Protein AF-A0ABD6WHG5-F1 (afdb_monomer)

Solvent-accessible surface area (backbone atoms only — not comparable to full-atom values): 4387 Å² total; per-residue (Å²): 134,54,73,69,51,52,51,46,67,56,50,22,58,52,34,29,52,51,10,51,48,32,46,76,40,19,63,60,53,41,50,52,52,51,51,51,35,53,75,70,72,46,87,83,52,94,75,75,63,44,44,63,60,41,29,51,53,10,50,49,33,30,53,50,18,52,50,52,49,52,52,48,53,50,50,64,74,68,50,91,127

Radius of gyration: 17.58 Å; Cα contacts (8 Å, |Δi|>4): 65; chains: 1; bounding box: 35×26×52 Å

Sequence (81 aa):
MTEDQIVALVWAPIAIVFGAVFIGRREWISARARDQMRRRGQRVGPRTQSPVVMAAGGALLVVVGVVVILLTLTSVLRGPS

Nearest PDB structures (foldseek):
  6h2f-assembly1_I  TM=6.921E-01  e=9.590E-01  Aeromonas hydrophila subsp. hydrophila AL09-71
  7a0g-assembly1_JJJ  TM=6.705E-01  e=1.369E+00  Serratia marcescens
  6grj-assembly1_B  TM=6.712E-01  e=1.369E+00  Aeromonas hydrophila
  6h2f-assembly1_J  TM=6.710E-01  e=4.482E+00  Aeromonas hydrophila subsp. hydrophila AL09-71

pLDDT: mean 77.24, std 7.82, range [56.03, 88.06]

Secondary structure (DSSP, 8-state):
--HHHHHHHHHHHHHHHHHHHHHHSHHHHHHHHHHHHHHTT----TTSS-HHHHHHHHHHHHHHHHHHHHHHHHHHHH---

Structure (mmCIF, N/CA/C/O backbone):
data_AF-A0ABD6WHG5-F1
#
_entry.id   AF-A0ABD6WHG5-F1
#
loop_
_atom_site.group_PDB
_atom_site.id
_atom_site.type_symbol
_atom_site.label_atom_id
_atom_site.label_alt_id
_atom_site.label_comp_id
_atom_site.label_asym_id
_atom_site.label_entity_id
_atom_site.label_seq_id
_atom_site.pdbx_PDB_ins_code
_atom_site.Cartn_x
_atom_site.Cartn_y
_atom_site.Cartn_z
_atom_site.occupancy
_atom_site.B_iso_or_equiv
_atom_site.auth_seq_id
_atom_site.auth_comp_id
_atom_site.auth_asym_id
_atom_site.auth_atom_id
_atom_site.pdbx_PDB_model_num
ATOM 1 N N . MET A 1 1 ? 18.429 1.539 -19.637 1.00 62.94 1 MET A N 1
ATOM 2 C CA . MET A 1 1 ? 17.381 1.597 -18.601 1.00 62.94 1 MET A CA 1
ATOM 3 C C . MET A 1 1 ? 16.693 2.939 -18.750 1.00 62.94 1 MET A C 1
ATOM 5 O O . MET A 1 1 ? 17.396 3.942 -18.749 1.00 62.94 1 MET A O 1
ATOM 9 N N . THR A 1 2 ? 15.390 2.954 -19.023 1.00 83.25 2 THR A N 1
ATOM 10 C CA . THR A 1 2 ? 14.636 4.202 -19.243 1.00 83.25 2 THR A CA 1
ATOM 11 C C . THR A 1 2 ? 14.320 4.885 -17.911 1.00 83.25 2 THR A C 1
ATOM 13 O O . THR A 1 2 ? 14.378 4.250 -16.856 1.00 83.25 2 THR A O 1
ATOM 16 N N . GLU A 1 3 ? 13.994 6.177 -17.946 1.00 82.69 3 GLU A N 1
ATOM 17 C CA . GLU A 1 3 ? 13.636 6.960 -16.753 1.00 82.69 3 GLU A CA 1
ATOM 18 C C . GLU A 1 3 ? 12.468 6.314 -15.985 1.00 82.69 3 GLU A C 1
ATOM 20 O O . GLU A 1 3 ? 12.555 6.111 -14.774 1.00 82.69 3 GLU A O 1
ATOM 25 N N . ASP A 1 4 ? 11.456 5.826 -16.707 1.00 78.62 4 ASP A N 1
ATOM 26 C CA . ASP A 1 4 ? 10.312 5.101 -16.140 1.00 78.62 4 ASP A CA 1
ATOM 27 C C . ASP A 1 4 ? 10.714 3.819 -15.398 1.00 78.62 4 ASP A C 1
ATOM 29 O O . ASP A 1 4 ? 10.151 3.495 -14.352 1.00 78.62 4 ASP A O 1
ATOM 33 N N . GLN A 1 5 ? 11.717 3.088 -15.899 1.00 76.75 5 GLN A N 1
ATOM 34 C CA . GLN A 1 5 ? 12.217 1.876 -15.243 1.00 76.75 5 GLN A CA 1
ATOM 35 C C . GLN A 1 5 ? 12.945 2.209 -13.935 1.00 76.75 5 GLN A C 1
ATOM 37 O O . GLN A 1 5 ? 12.841 1.451 -12.973 1.00 76.75 5 GLN A O 1
ATOM 42 N N . ILE A 1 6 ? 13.666 3.335 -13.876 1.00 82.44 6 ILE A N 1
ATOM 43 C CA . ILE A 1 6 ? 14.329 3.809 -12.649 1.00 82.44 6 ILE A CA 1
ATOM 44 C C . ILE A 1 6 ? 13.275 4.206 -11.613 1.00 82.44 6 ILE A C 1
ATOM 46 O O . ILE A 1 6 ? 13.352 3.783 -10.458 1.00 82.44 6 ILE A O 1
ATOM 50 N N . VAL A 1 7 ? 12.257 4.959 -12.036 1.00 82.12 7 VAL A N 1
ATOM 51 C CA . VAL A 1 7 ? 11.118 5.343 -11.193 1.00 82.12 7 VAL A CA 1
ATOM 52 C C . VAL A 1 7 ? 10.419 4.093 -10.651 1.00 82.12 7 VAL A C 1
ATOM 54 O O . VAL A 1 7 ? 10.230 3.974 -9.441 1.00 82.12 7 VAL A O 1
ATOM 57 N N . ALA A 1 8 ? 10.109 3.118 -11.507 1.00 80.81 8 ALA A N 1
ATOM 58 C CA . ALA A 1 8 ? 9.500 1.853 -11.104 1.00 80.81 8 ALA A CA 1
ATOM 59 C C . ALA A 1 8 ? 10.355 1.085 -10.081 1.00 80.81 8 ALA A C 1
ATOM 61 O O . ALA A 1 8 ? 9.825 0.595 -9.082 1.00 80.81 8 ALA A O 1
ATOM 62 N N . LEU A 1 9 ? 11.675 1.021 -10.290 1.00 82.56 9 LEU A N 1
ATOM 63 C CA . LEU A 1 9 ? 12.598 0.302 -9.409 1.00 82.56 9 LEU A CA 1
ATOM 64 C C . LEU A 1 9 ? 12.691 0.926 -8.009 1.00 82.56 9 LEU A C 1
ATOM 66 O O . LEU A 1 9 ? 12.915 0.207 -7.040 1.00 82.56 9 LEU A O 1
ATOM 70 N N . VAL A 1 10 ? 12.512 2.243 -7.889 1.00 85.88 10 VAL A N 1
ATOM 71 C CA . VAL A 1 10 ? 12.547 2.949 -6.599 1.00 85.88 10 VAL A CA 1
ATOM 72 C C . VAL A 1 10 ? 11.180 2.930 -5.915 1.00 85.88 10 VAL A C 1
ATOM 74 O O . VAL A 1 10 ? 11.082 2.636 -4.723 1.00 85.88 10 VAL A O 1
ATOM 77 N N . TRP A 1 11 ? 10.105 3.213 -6.652 1.00 83.44 11 TRP A N 1
ATOM 78 C CA . TRP A 1 11 ? 8.774 3.376 -6.067 1.00 83.44 11 TRP A CA 1
ATOM 79 C C . TRP A 1 11 ? 8.072 2.056 -5.756 1.00 83.44 11 TRP A C 1
ATOM 81 O O . TRP A 1 11 ? 7.319 1.990 -4.782 1.00 83.44 11 TRP A O 1
ATOM 91 N N . ALA A 1 12 ? 8.325 0.991 -6.520 1.00 80.12 12 ALA A N 1
ATOM 92 C CA . ALA A 1 12 ?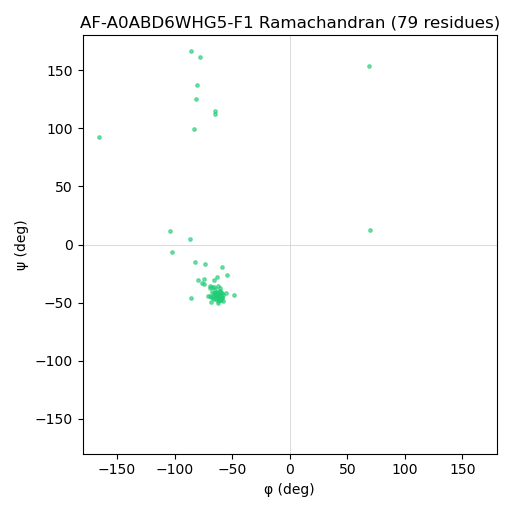 7.673 -0.291 -6.276 1.00 80.12 12 ALA A CA 1
ATOM 93 C C . ALA A 1 12 ? 8.091 -0.948 -4.941 1.00 80.12 12 ALA A C 1
ATOM 95 O O . ALA A 1 12 ? 7.199 -1.358 -4.195 1.00 80.12 12 ALA A O 1
ATOM 96 N N . PRO A 1 13 ? 9.382 -0.993 -4.549 1.00 82.06 13 PRO A N 1
ATOM 97 C CA . PRO A 1 13 ? 9.778 -1.467 -3.222 1.00 82.06 13 PRO A CA 1
ATOM 98 C C . PRO A 1 13 ? 9.182 -0.624 -2.092 1.00 82.06 13 PRO A C 1
ATOM 100 O O . PRO A 1 13 ? 8.718 -1.178 -1.097 1.00 82.06 13 PRO A O 1
ATOM 103 N N . ILE A 1 14 ? 9.134 0.704 -2.256 1.00 86.06 14 ILE A N 1
ATOM 104 C CA . ILE A 1 14 ? 8.515 1.608 -1.276 1.00 86.06 14 ILE A CA 1
ATOM 105 C C . ILE A 1 14 ? 7.032 1.257 -1.108 1.00 86.06 14 ILE A C 1
ATOM 107 O O . ILE A 1 14 ? 6.573 1.076 0.020 1.00 86.06 14 ILE A O 1
ATOM 111 N N . ALA A 1 15 ? 6.295 1.090 -2.209 1.00 80.12 15 ALA A N 1
ATOM 112 C CA . ALA A 1 15 ? 4.887 0.700 -2.178 1.00 80.12 15 ALA A CA 1
ATOM 113 C C . ALA A 1 15 ? 4.671 -0.654 -1.478 1.00 80.12 15 ALA A C 1
ATOM 115 O O . ALA A 1 15 ? 3.766 -0.776 -0.650 1.00 80.12 15 ALA A O 1
ATOM 116 N N . ILE A 1 16 ? 5.531 -1.645 -1.740 1.00 81.31 16 ILE A N 1
ATOM 117 C CA . ILE A 1 16 ? 5.470 -2.966 -1.095 1.00 81.31 16 ILE A CA 1
ATOM 118 C C . ILE A 1 16 ? 5.717 -2.853 0.412 1.00 81.31 16 ILE A C 1
ATOM 120 O O . ILE A 1 16 ? 4.950 -3.409 1.199 1.00 81.31 16 ILE A O 1
ATOM 124 N N . VAL A 1 17 ? 6.749 -2.115 0.831 1.00 87.25 17 VAL A N 1
ATOM 125 C CA . VAL A 1 17 ? 7.070 -1.919 2.254 1.00 87.25 17 VAL A CA 1
ATOM 126 C C . VAL A 1 17 ? 5.921 -1.215 2.968 1.00 87.25 17 VAL A C 1
ATOM 128 O O . VAL A 1 17 ? 5.471 -1.684 4.015 1.00 87.25 17 VAL A O 1
ATOM 131 N N . PHE A 1 18 ? 5.392 -0.133 2.392 1.00 78.62 18 PHE A N 1
ATOM 132 C CA . PHE A 1 18 ? 4.232 0.557 2.951 1.00 78.62 18 PHE A CA 1
ATOM 133 C C . PHE A 1 18 ? 3.016 -0.364 3.035 1.00 78.62 18 PHE A C 1
ATOM 135 O O . PHE A 1 18 ? 2.375 -0.425 4.082 1.00 78.62 18 PHE A O 1
ATOM 142 N N . GLY A 1 19 ? 2.726 -1.128 1.983 1.00 78.12 19 GLY A N 1
ATOM 143 C CA . GL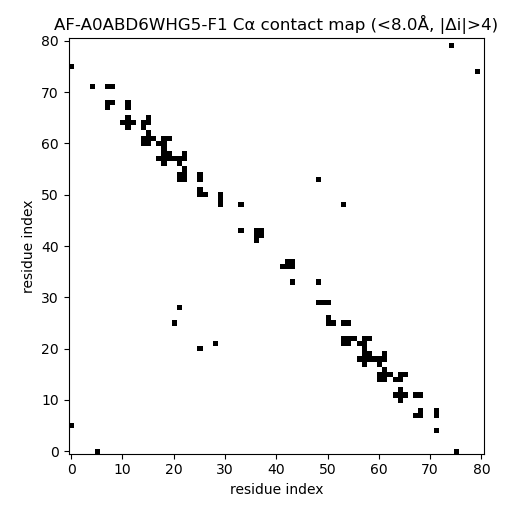Y A 1 19 ? 1.620 -2.076 1.976 1.00 78.12 19 GLY A CA 1
ATOM 144 C C . GLY A 1 19 ? 1.752 -3.157 3.054 1.00 78.12 19 GLY A C 1
ATOM 145 O O . GLY A 1 19 ? 0.810 -3.390 3.814 1.00 78.12 19 GLY A O 1
ATOM 146 N N . ALA A 1 20 ? 2.940 -3.747 3.208 1.00 82.62 20 ALA A N 1
ATOM 147 C CA . ALA A 1 20 ? 3.230 -4.739 4.243 1.00 82.62 20 ALA A CA 1
ATOM 148 C C . ALA A 1 20 ? 3.091 -4.160 5.662 1.00 82.62 20 ALA A C 1
ATOM 150 O O . ALA A 1 20 ? 2.483 -4.786 6.536 1.00 82.62 20 ALA A O 1
ATOM 151 N N . VAL A 1 21 ? 3.589 -2.939 5.888 1.00 83.88 21 VAL A N 1
ATOM 152 C CA . VAL A 1 21 ? 3.432 -2.229 7.166 1.00 83.88 21 VAL A CA 1
ATOM 153 C C . VAL A 1 21 ? 1.959 -1.953 7.454 1.00 83.88 21 VAL A C 1
ATOM 155 O O . VAL A 1 21 ? 1.502 -2.210 8.568 1.00 83.88 21 VAL A O 1
ATOM 158 N N . PHE A 1 22 ? 1.197 -1.487 6.462 1.00 76.88 22 PHE A N 1
ATOM 159 C CA . PHE A 1 22 ? -0.239 -1.254 6.602 1.00 76.88 22 PHE A CA 1
ATOM 160 C C . PHE A 1 22 ? -0.986 -2.536 6.972 1.00 76.88 22 PHE A C 1
ATOM 162 O O . PHE A 1 22 ? -1.830 -2.486 7.859 1.00 76.88 22 PHE A O 1
ATOM 169 N N . ILE A 1 23 ? -0.651 -3.683 6.372 1.00 77.69 23 ILE A N 1
ATOM 170 C CA . ILE A 1 23 ? -1.280 -4.975 6.686 1.00 77.69 23 ILE A CA 1
ATOM 171 C C . ILE A 1 23 ? -0.912 -5.453 8.095 1.00 77.69 23 ILE A C 1
ATOM 173 O O . ILE A 1 23 ? -1.804 -5.834 8.858 1.00 77.69 23 ILE A O 1
ATOM 177 N N . GLY A 1 24 ? 0.380 -5.446 8.439 1.00 79.81 24 GLY A N 1
ATOM 178 C CA . GLY A 1 24 ? 0.890 -6.018 9.689 1.00 79.81 24 GLY A CA 1
ATOM 179 C C . GLY A 1 24 ? 0.624 -5.150 10.917 1.00 79.81 24 GLY A C 1
ATOM 180 O O . GLY A 1 24 ? 0.373 -5.661 12.005 1.00 79.81 24 GLY A O 1
ATOM 181 N N . ARG A 1 25 ? 0.630 -3.822 10.757 1.00 83.25 25 ARG A N 1
ATOM 182 C CA . ARG A 1 25 ? 0.390 -2.857 11.843 1.00 83.25 25 ARG A CA 1
ATOM 183 C C . ARG A 1 25 ? -1.013 -2.243 11.792 1.00 83.25 25 ARG A C 1
ATOM 185 O O . ARG A 1 25 ? -1.264 -1.291 12.530 1.00 83.25 25 ARG A O 1
ATOM 192 N N . ARG A 1 26 ? -1.940 -2.779 10.980 1.00 76.94 26 ARG A N 1
ATOM 193 C CA . ARG A 1 26 ? -3.300 -2.228 10.772 1.00 76.94 26 ARG A CA 1
ATOM 194 C C . ARG A 1 26 ? -4.033 -1.890 12.067 1.00 76.94 26 ARG A C 1
ATOM 196 O O . ARG A 1 26 ? -4.638 -0.825 12.167 1.00 76.94 26 ARG A O 1
ATOM 203 N N . GLU A 1 27 ? -3.965 -2.768 13.065 1.00 75.25 27 GLU A N 1
ATOM 204 C CA . GLU A 1 27 ? -4.655 -2.590 14.346 1.00 75.25 27 GLU A CA 1
ATOM 205 C C . GLU A 1 27 ? -4.011 -1.486 15.176 1.00 75.25 27 GLU A C 1
ATOM 207 O O . GLU A 1 27 ? -4.711 -0.611 15.679 1.00 75.25 27 GLU A O 1
ATOM 212 N N . TRP A 1 28 ? -2.678 -1.470 15.243 1.00 79.94 28 TRP A N 1
ATOM 213 C CA . TRP A 1 28 ? -1.923 -0.446 15.958 1.00 79.94 28 TRP A CA 1
ATOM 214 C C . TRP A 1 28 ? -2.124 0.941 15.340 1.00 79.94 28 TRP A C 1
ATOM 216 O O . TRP A 1 28 ? -2.387 1.897 16.066 1.00 79.94 28 TRP A O 1
ATOM 226 N N . ILE A 1 29 ? -2.073 1.056 14.008 1.00 78.56 29 ILE A N 1
ATOM 227 C CA . ILE A 1 29 ? -2.287 2.334 13.315 1.00 78.56 29 ILE A CA 1
ATOM 228 C C . ILE A 1 29 ? -3.731 2.804 13.509 1.00 78.56 29 ILE A C 1
ATOM 230 O O . ILE A 1 29 ? -3.953 3.949 13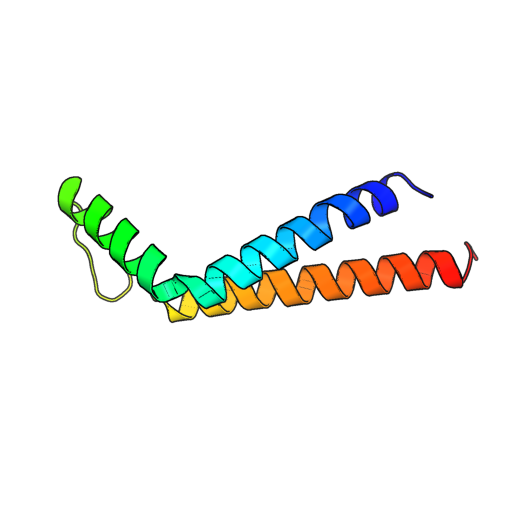.901 1.00 78.56 29 ILE A O 1
ATOM 234 N N . SER A 1 30 ? -4.706 1.909 13.321 1.00 75.50 30 SER A N 1
ATOM 235 C CA . SER A 1 30 ? -6.124 2.229 13.529 1.00 75.50 30 SER A CA 1
ATOM 236 C C . SER A 1 30 ? -6.424 2.618 14.979 1.00 75.50 30 SER A C 1
ATOM 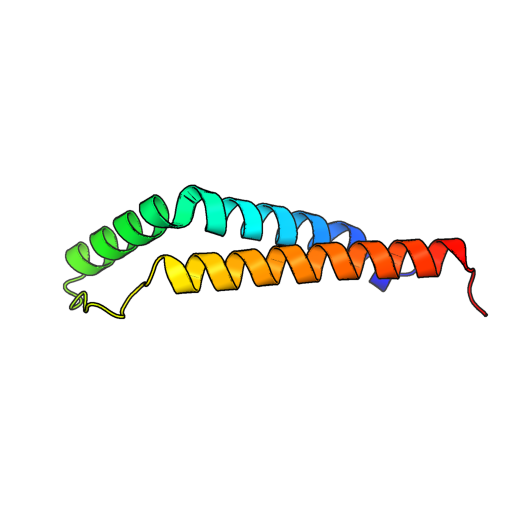238 O O . SER A 1 30 ? -7.276 3.467 15.224 1.00 75.50 30 SER A O 1
ATOM 240 N N . ALA A 1 31 ? -5.756 2.008 15.961 1.00 78.81 31 ALA A N 1
ATOM 241 C CA . ALA A 1 31 ? -5.908 2.362 17.370 1.00 78.81 31 ALA A CA 1
ATOM 242 C C . ALA A 1 31 ? -5.306 3.741 17.668 1.00 78.81 31 ALA A C 1
ATOM 244 O O . ALA A 1 31 ? -5.941 4.570 18.318 1.00 78.81 31 ALA A O 1
ATOM 245 N N . ARG A 1 32 ? -4.107 4.017 17.147 1.00 81.50 32 ARG A N 1
ATOM 246 C CA . ARG A 1 32 ? -3.375 5.266 17.395 1.00 81.50 32 ARG A CA 1
ATOM 247 C C . ARG A 1 32 ? -4.038 6.470 16.729 1.00 81.50 32 ARG A C 1
ATOM 249 O O . ARG A 1 32 ? -4.108 7.540 17.327 1.00 81.50 32 ARG A O 1
ATOM 256 N N . ALA A 1 33 ? -4.581 6.291 15.530 1.00 78.06 33 ALA A N 1
ATOM 257 C CA . ALA A 1 33 ? -5.313 7.345 14.842 1.00 78.06 33 ALA A CA 1
ATOM 258 C C . ALA A 1 33 ? -6.709 7.584 15.450 1.00 78.06 33 ALA A C 1
ATOM 260 O O . ALA A 1 33 ? -7.110 8.740 15.588 1.00 78.06 33 ALA A O 1
ATOM 261 N N . ARG A 1 34 ? -7.393 6.545 15.960 1.00 76.94 34 ARG A N 1
ATOM 262 C CA . ARG A 1 34 ? -8.578 6.735 16.819 1.00 76.94 34 ARG A CA 1
ATOM 263 C C . ARG A 1 34 ? -8.249 7.511 18.096 1.00 76.94 34 ARG A C 1
ATOM 265 O O . ARG A 1 34 ? -9.030 8.378 18.485 1.00 76.94 34 ARG A O 1
ATOM 272 N N . ASP A 1 35 ? -7.105 7.243 18.725 1.00 80.88 35 ASP A N 1
ATOM 273 C CA . ASP A 1 35 ? -6.666 7.979 19.918 1.00 80.88 35 ASP A CA 1
ATOM 274 C C . ASP A 1 35 ? -6.369 9.455 19.601 1.00 80.88 35 ASP A C 1
ATOM 276 O O . ASP A 1 35 ? -6.809 10.353 20.317 1.00 80.88 35 ASP A O 1
ATOM 280 N N . GLN A 1 36 ? -5.720 9.740 18.468 1.00 81.56 36 GLN A N 1
ATOM 281 C CA . GLN A 1 36 ? -5.521 11.116 18.001 1.00 81.56 36 GLN A CA 1
ATOM 282 C C . GLN A 1 36 ? -6.835 11.841 17.685 1.00 81.56 36 GLN A C 1
ATOM 284 O O . GLN A 1 36 ? -6.979 13.010 18.041 1.00 81.56 36 GLN A O 1
ATOM 289 N N . MET A 1 37 ? -7.803 11.171 17.053 1.00 74.44 37 MET A N 1
ATOM 290 C CA . MET A 1 37 ? -9.122 11.756 16.778 1.00 74.44 37 MET A CA 1
ATOM 291 C C . MET A 1 37 ? -9.877 12.086 18.069 1.00 74.44 37 MET A C 1
ATOM 293 O O . MET A 1 37 ? -10.433 13.179 18.178 1.00 74.44 37 MET A O 1
ATOM 297 N N . ARG A 1 38 ? -9.823 11.200 19.076 1.00 78.88 38 ARG A N 1
ATOM 298 C CA . ARG A 1 38 ? -10.382 11.466 20.413 1.00 78.88 38 ARG A CA 1
ATOM 299 C C . ARG A 1 38 ? -9.747 12.695 21.056 1.00 78.88 38 ARG A C 1
ATOM 301 O O . ARG A 1 38 ? -10.468 13.560 21.540 1.00 78.88 38 ARG A O 1
ATOM 308 N N . ARG A 1 39 ? -8.415 12.816 21.003 1.00 82.44 39 ARG A N 1
ATOM 309 C CA . ARG A 1 39 ? -7.684 13.984 21.536 1.00 82.44 39 ARG A CA 1
ATOM 310 C C . ARG A 1 39 ? -8.033 15.291 20.819 1.00 82.44 39 ARG A C 1
ATOM 312 O O . ARG A 1 39 ? -7.961 16.347 21.431 1.00 82.44 39 ARG A O 1
ATOM 319 N N . ARG A 1 40 ? -8.423 15.228 19.543 1.00 82.00 40 ARG A N 1
ATOM 320 C CA . ARG A 1 40 ? -8.884 16.383 18.750 1.00 82.00 40 ARG A CA 1
ATOM 321 C C . ARG A 1 40 ? -10.386 16.671 18.896 1.00 82.00 40 ARG A C 1
ATOM 323 O O . ARG A 1 40 ? -10.897 17.529 18.186 1.00 82.00 40 ARG A O 1
ATOM 330 N N . GLY A 1 41 ? -11.102 15.951 19.766 1.00 77.62 41 GLY A N 1
ATOM 331 C CA . GLY A 1 41 ? -12.545 16.122 19.968 1.00 77.62 41 GLY A CA 1
ATOM 332 C C . GLY A 1 41 ? -13.411 15.647 18.794 1.00 77.62 41 GLY A C 1
ATOM 333 O O . GLY A 1 41 ? -14.603 15.942 18.752 1.00 77.62 41 GLY A O 1
ATOM 334 N N . GLN A 1 42 ? -12.846 14.909 17.831 1.00 75.50 4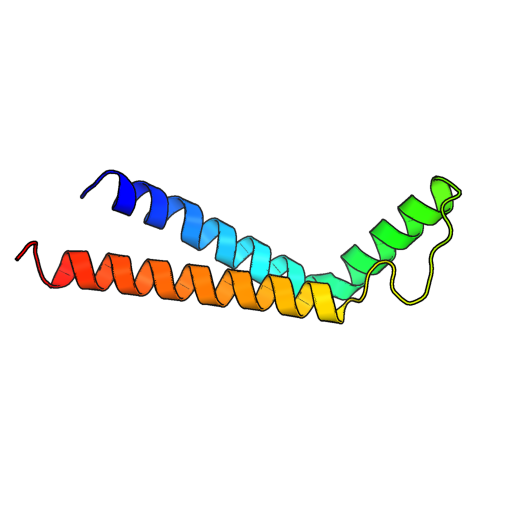2 GLN A N 1
ATOM 335 C CA . GLN A 1 42 ? -13.600 14.377 16.697 1.00 75.50 42 GLN A CA 1
ATOM 336 C C . GLN A 1 42 ? -14.364 13.108 17.095 1.00 75.50 42 GLN A C 1
ATOM 338 O O . GLN A 1 42 ? -13.835 12.218 17.766 1.00 75.50 42 GLN A O 1
ATOM 343 N N . ARG A 1 43 ? -15.621 12.995 16.643 1.00 67.56 43 ARG A N 1
ATOM 344 C CA . ARG A 1 43 ? -16.436 11.785 16.831 1.00 67.56 43 ARG A CA 1
ATOM 345 C C . ARG A 1 43 ? -15.811 10.610 16.075 1.00 67.56 43 ARG A C 1
ATOM 347 O O . ARG A 1 43 ? -15.816 10.570 14.847 1.00 67.56 43 ARG A O 1
ATOM 354 N N . VAL A 1 44 ? -15.322 9.627 16.826 1.00 64.56 44 VAL A N 1
ATOM 355 C CA . VAL A 1 44 ? -14.845 8.349 16.289 1.00 64.56 44 VAL A CA 1
ATOM 356 C C . VAL A 1 44 ? -16.047 7.426 16.097 1.00 64.56 44 VAL A C 1
ATOM 358 O O . VAL A 1 44 ? -16.546 6.835 17.051 1.00 64.56 44 VAL A O 1
ATOM 361 N N . GLY A 1 45 ? -16.537 7.335 14.864 1.00 64.94 45 GLY A N 1
ATOM 362 C CA . GLY A 1 45 ? -17.599 6.414 14.477 1.00 64.94 45 GLY A CA 1
ATOM 363 C C . GLY A 1 45 ? -1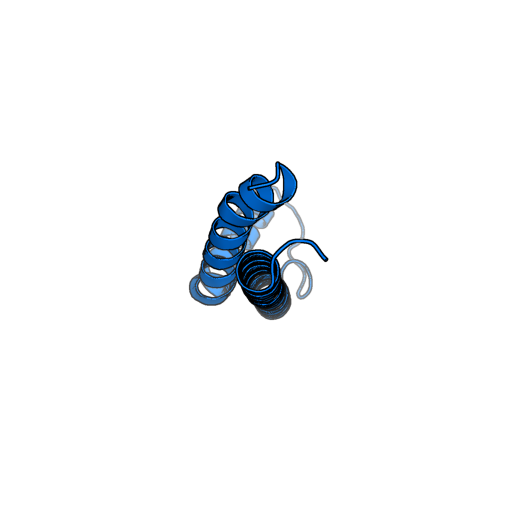7.066 5.018 14.112 1.00 64.94 45 GLY A C 1
ATOM 364 O O . GLY A 1 45 ? -15.873 4.850 13.849 1.00 64.94 45 GLY A O 1
ATOM 365 N N . PRO A 1 46 ? -17.946 4.005 14.005 1.00 59.31 46 PRO A N 1
ATOM 366 C CA . PRO A 1 46 ? -17.567 2.634 13.632 1.00 59.31 46 PRO A CA 1
ATOM 367 C C . PRO A 1 46 ? -16.887 2.521 12.256 1.00 59.31 46 PRO A C 1
ATOM 369 O O . PRO A 1 46 ? -16.219 1.532 11.969 1.00 59.31 46 PRO A O 1
ATOM 372 N N . ARG A 1 47 ? -17.061 3.533 11.394 1.00 60.47 47 ARG A N 1
ATOM 373 C CA . ARG A 1 47 ? -16.543 3.582 10.018 1.00 60.47 47 ARG A CA 1
ATOM 374 C C . ARG A 1 47 ? -15.293 4.449 9.839 1.00 60.47 47 ARG A C 1
ATOM 376 O O . ARG A 1 47 ? -14.732 4.453 8.751 1.00 60.47 47 ARG A O 1
ATOM 383 N N . THR A 1 48 ? -14.844 5.178 10.862 1.00 60.09 48 THR A N 1
ATOM 384 C CA . THR A 1 48 ? -13.857 6.263 10.681 1.00 60.09 48 THR A CA 1
ATOM 385 C C . THR A 1 48 ? -12.433 5.762 10.400 1.00 60.09 48 THR A C 1
ATOM 387 O O . THR A 1 48 ? -11.624 6.513 9.876 1.00 60.09 48 THR A O 1
ATOM 390 N N . GLN A 1 49 ? -12.131 4.490 10.682 1.00 61.25 49 GLN A N 1
ATOM 391 C CA . GLN A 1 49 ? -10.906 3.802 10.254 1.00 61.25 49 GLN A CA 1
ATOM 392 C C . GLN A 1 49 ? -11.091 2.298 10.463 1.00 61.25 49 GLN A C 1
ATOM 394 O O . GLN A 1 49 ? -10.888 1.783 11.567 1.00 61.25 49 GLN A O 1
ATOM 399 N N . SER A 1 50 ? -11.549 1.587 9.428 1.00 65.38 50 SER A N 1
ATOM 400 C CA . SER A 1 50 ? -11.675 0.135 9.527 1.00 65.38 50 SER A CA 1
ATOM 401 C C . SER A 1 50 ? -10.302 -0.507 9.263 1.00 65.38 50 SER A C 1
ATOM 403 O O . SER A 1 50 ? -9.693 -0.257 8.216 1.00 65.38 50 SER A O 1
ATOM 405 N N . PRO A 1 51 ? -9.793 -1.351 10.180 1.00 67.00 51 PRO A N 1
ATOM 406 C CA . PRO A 1 51 ? -8.555 -2.103 9.962 1.00 67.00 51 PRO A CA 1
ATOM 407 C C . PRO A 1 51 ? -8.591 -2.930 8.669 1.00 67.00 51 PRO A C 1
ATOM 409 O O . PRO A 1 51 ? -7.555 -3.183 8.062 1.00 67.00 51 PRO A O 1
ATOM 412 N N . VAL A 1 52 ? -9.796 -3.312 8.234 1.00 70.56 52 VAL A N 1
ATOM 413 C CA . VAL A 1 52 ? -10.059 -4.048 6.994 1.00 70.56 52 VAL A CA 1
ATOM 414 C C . VAL A 1 52 ? -9.775 -3.194 5.758 1.00 70.56 52 VAL A C 1
ATOM 416 O O . VAL A 1 52 ? -9.099 -3.666 4.853 1.00 70.56 52 VAL A O 1
ATOM 419 N N . VAL A 1 53 ? -10.213 -1.931 5.721 1.00 73.06 53 VAL A N 1
ATOM 420 C CA . VAL A 1 53 ? -9.919 -1.028 4.592 1.00 73.06 53 VAL A CA 1
ATOM 421 C C . VAL A 1 53 ? -8.426 -0.698 4.531 1.00 73.06 53 VAL A C 1
ATOM 423 O O . VAL A 1 53 ? -7.864 -0.662 3.441 1.00 73.06 53 VAL A O 1
ATOM 426 N N . MET A 1 54 ? -7.750 -0.546 5.678 1.00 72.94 54 MET A N 1
ATOM 427 C CA . MET A 1 54 ? -6.285 -0.409 5.696 1.00 72.94 54 MET A CA 1
ATOM 428 C C . MET A 1 54 ? -5.578 -1.665 5.177 1.00 72.94 54 MET A C 1
ATOM 430 O O . MET A 1 54 ? -4.617 -1.546 4.422 1.00 72.94 54 MET A O 1
ATOM 434 N N . ALA A 1 55 ? -6.052 -2.857 5.550 1.00 72.69 55 ALA A N 1
ATOM 435 C CA . ALA A 1 55 ? -5.504 -4.110 5.040 1.00 72.69 55 ALA A CA 1
ATOM 436 C C . ALA A 1 55 ? -5.731 -4.256 3.528 1.00 72.69 55 ALA A C 1
ATOM 438 O O . ALA A 1 55 ? -4.806 -4.633 2.818 1.00 72.69 55 ALA A O 1
ATOM 439 N N . ALA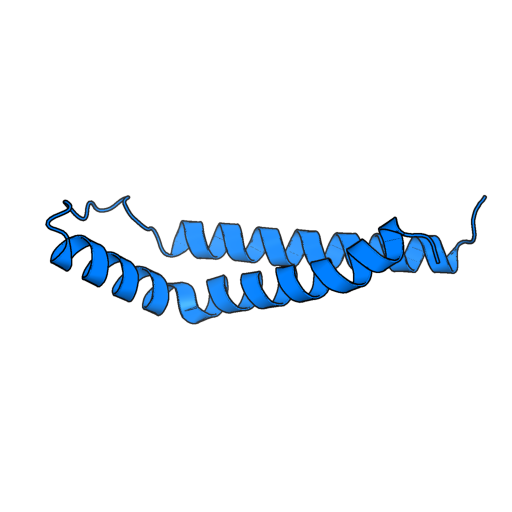 A 1 56 ? -6.920 -3.906 3.030 1.00 77.88 56 ALA A N 1
ATOM 440 C CA . ALA A 1 56 ? -7.239 -3.936 1.605 1.00 77.88 56 ALA A CA 1
ATOM 441 C C . ALA A 1 56 ? -6.388 -2.937 0.804 1.00 77.88 56 ALA A C 1
ATOM 443 O O . ALA A 1 56 ? -5.829 -3.300 -0.228 1.00 77.88 56 ALA A O 1
ATOM 444 N N . GLY A 1 57 ? -6.222 -1.707 1.304 1.00 80.62 57 GLY A N 1
ATOM 445 C CA . GLY A 1 57 ? -5.351 -0.706 0.682 1.00 80.62 57 GLY A CA 1
ATOM 446 C C . GLY A 1 57 ? -3.876 -1.114 0.699 1.00 80.62 57 GLY A C 1
ATOM 447 O O . GLY A 1 57 ? -3.186 -0.981 -0.308 1.00 80.62 57 GLY A O 1
ATOM 448 N N . GLY A 1 58 ? -3.403 -1.679 1.814 1.00 77.75 58 GLY A N 1
ATOM 449 C CA . GLY A 1 58 ? -2.048 -2.218 1.910 1.00 77.75 58 GLY A CA 1
ATOM 450 C C . GLY A 1 58 ? -1.817 -3.395 0.959 1.00 77.75 58 GLY A C 1
ATOM 451 O O . GLY A 1 58 ? -0.799 -3.436 0.276 1.00 77.75 58 GLY A O 1
ATOM 452 N N . ALA A 1 59 ? -2.781 -4.312 0.849 1.00 80.38 59 ALA A N 1
ATOM 453 C CA . ALA A 1 59 ? -2.719 -5.435 -0.086 1.00 80.38 59 ALA A CA 1
ATOM 454 C C . ALA A 1 59 ? -2.694 -4.961 -1.541 1.00 80.38 59 ALA A C 1
ATOM 456 O O . ALA A 1 59 ? -1.884 -5.450 -2.325 1.00 80.38 59 ALA A O 1
ATOM 457 N N . LEU A 1 60 ? -3.515 -3.965 -1.886 1.00 86.69 60 LEU A N 1
ATOM 458 C CA . LEU A 1 60 ? -3.510 -3.359 -3.214 1.00 86.69 60 LEU A CA 1
ATOM 459 C C . LEU A 1 60 ? -2.136 -2.760 -3.553 1.00 86.69 60 LEU A C 1
ATOM 461 O O . LEU A 1 60 ? -1.619 -3.018 -4.636 1.00 86.69 60 LEU A O 1
ATOM 465 N N . LEU A 1 61 ? -1.517 -2.024 -2.624 1.00 83.94 61 LEU A N 1
ATOM 466 C CA . LEU A 1 61 ? -0.173 -1.461 -2.808 1.00 83.94 61 LEU A CA 1
ATOM 467 C C . LEU A 1 61 ? 0.892 -2.540 -3.042 1.00 83.94 61 LEU A C 1
ATOM 469 O O . LEU A 1 61 ? 1.729 -2.382 -3.930 1.00 83.94 61 LEU A O 1
ATOM 473 N N . VAL A 1 62 ? 0.844 -3.645 -2.290 1.00 82.25 62 VAL A N 1
ATOM 474 C CA . VAL A 1 62 ? 1.757 -4.781 -2.499 1.00 82.25 62 VAL A CA 1
ATOM 475 C C . VAL A 1 62 ? 1.558 -5.383 -3.888 1.00 82.25 62 VAL A C 1
ATOM 477 O O . VAL A 1 62 ? 2.532 -5.565 -4.613 1.00 82.25 62 VAL A O 1
ATOM 480 N N . VAL A 1 63 ? 0.311 -5.660 -4.280 1.00 88.06 63 VAL A N 1
ATOM 481 C CA . VAL A 1 63 ? -0.004 -6.252 -5.589 1.00 88.06 63 VAL A CA 1
ATOM 482 C C . VAL A 1 63 ? 0.480 -5.349 -6.723 1.00 88.06 63 VAL A C 1
ATOM 484 O O . VAL A 1 63 ? 1.172 -5.824 -7.620 1.00 88.06 63 VAL A O 1
ATOM 487 N N . VAL A 1 64 ? 0.184 -4.048 -6.663 1.00 86.06 64 VAL A N 1
ATOM 488 C CA . VAL A 1 64 ? 0.627 -3.081 -7.678 1.00 86.06 64 VAL A CA 1
ATOM 489 C C . VAL A 1 64 ? 2.153 -3.027 -7.754 1.00 86.06 64 VAL A C 1
ATOM 491 O O . VAL A 1 64 ? 2.704 -3.112 -8.849 1.00 86.06 64 VAL A O 1
ATOM 494 N N . GLY A 1 65 ? 2.849 -2.954 -6.615 1.00 79.12 65 GLY A N 1
ATOM 495 C CA . GLY A 1 65 ? 4.313 -2.938 -6.590 1.00 79.12 65 GLY A CA 1
ATOM 496 C C . GLY A 1 65 ? 4.930 -4.200 -7.202 1.00 79.12 65 GLY A C 1
ATOM 497 O O . GLY A 1 65 ? 5.844 -4.106 -8.019 1.00 79.12 65 GLY A O 1
ATOM 498 N N . VAL A 1 66 ? 4.394 -5.381 -6.879 1.00 83.50 66 VAL A N 1
ATOM 499 C CA . VAL A 1 66 ? 4.850 -6.655 -7.460 1.00 83.50 66 VAL A CA 1
ATOM 500 C C . VAL A 1 66 ? 4.626 -6.683 -8.973 1.00 83.50 66 VAL A C 1
ATOM 502 O O . VAL A 1 66 ? 5.537 -7.042 -9.717 1.00 83.50 66 VAL A O 1
ATOM 505 N N . VAL A 1 67 ? 3.448 -6.266 -9.447 1.00 87.56 67 VAL A N 1
ATOM 506 C CA . VAL A 1 67 ? 3.131 -6.222 -10.883 1.00 87.56 67 VAL A CA 1
ATOM 507 C C . VAL A 1 67 ? 4.070 -5.273 -11.627 1.00 87.56 67 VAL A C 1
ATOM 509 O O . VAL A 1 67 ? 4.613 -5.650 -12.663 1.00 87.56 67 VAL A O 1
ATOM 512 N N . VAL A 1 68 ? 4.322 -4.075 -11.091 1.00 83.69 68 VAL A N 1
ATOM 513 C CA . VAL A 1 68 ? 5.240 -3.098 -11.697 1.00 83.69 68 VAL A CA 1
ATOM 514 C C . VAL A 1 68 ? 6.660 -3.659 -11.795 1.00 83.69 68 VAL A C 1
ATOM 516 O O . VAL A 1 68 ? 7.286 -3.530 -12.848 1.00 83.69 68 VAL A O 1
ATOM 519 N N . ILE A 1 69 ? 7.158 -4.339 -10.757 1.00 84.00 69 ILE A N 1
ATOM 520 C CA . ILE A 1 69 ? 8.476 -4.996 -10.789 1.00 84.00 69 ILE A CA 1
ATOM 521 C C . ILE A 1 69 ? 8.522 -6.076 -11.873 1.00 84.00 69 ILE A C 1
ATOM 523 O O . ILE A 1 69 ? 9.466 -6.108 -12.662 1.00 84.00 69 ILE A O 1
ATOM 527 N N . LEU A 1 70 ? 7.500 -6.933 -11.951 1.00 84.31 70 LEU A N 1
ATOM 528 C CA . LEU A 1 70 ? 7.431 -8.004 -12.948 1.00 84.31 70 LEU A CA 1
ATOM 529 C C . LEU A 1 70 ? 7.382 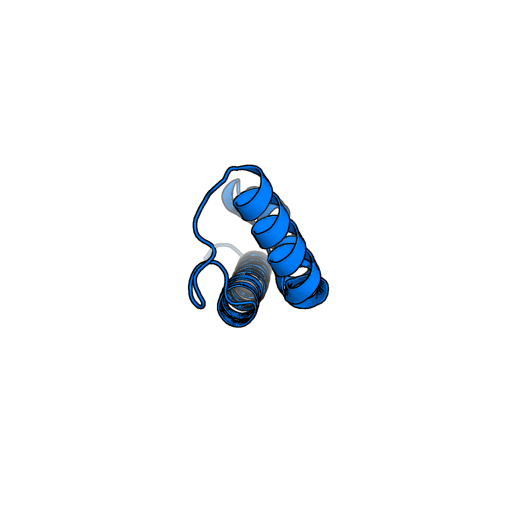-7.456 -14.379 1.00 84.31 70 LEU A C 1
ATOM 531 O O . LEU A 1 70 ? 8.103 -7.952 -15.245 1.00 84.31 70 LEU A O 1
ATOM 535 N N . LEU A 1 71 ? 6.579 -6.419 -14.633 1.00 83.88 71 LEU A N 1
ATOM 536 C CA . LEU A 1 71 ? 6.492 -5.758 -15.941 1.00 83.88 71 LEU A CA 1
ATOM 537 C C . LEU A 1 71 ? 7.811 -5.074 -16.316 1.00 83.88 71 LEU A C 1
ATOM 539 O O . LEU A 1 71 ? 8.285 -5.203 -17.443 1.00 83.88 71 LEU A O 1
ATOM 543 N N . THR A 1 72 ? 8.449 -4.410 -15.353 1.00 83.12 72 THR A N 1
ATOM 544 C CA . THR A 1 72 ? 9.754 -3.771 -15.553 1.00 83.12 72 THR A CA 1
ATOM 545 C C . THR A 1 72 ? 10.810 -4.818 -15.904 1.00 83.12 72 THR A C 1
ATOM 547 O O . THR A 1 72 ? 11.470 -4.697 -16.933 1.00 83.12 72 THR A O 1
ATOM 550 N N . LEU A 1 73 ? 10.921 -5.898 -15.125 1.00 82.50 73 LEU A N 1
ATOM 551 C CA . LEU A 1 73 ? 11.879 -6.979 -15.375 1.00 82.50 73 LEU A CA 1
ATOM 552 C C . LEU A 1 73 ? 11.625 -7.685 -16.710 1.00 82.50 73 LEU A C 1
ATOM 554 O O . LEU A 1 73 ? 12.564 -7.927 -17.462 1.00 82.50 73 LEU A O 1
ATOM 558 N N . THR A 1 74 ? 10.367 -7.984 -17.040 1.00 82.69 74 THR A N 1
ATOM 559 C CA . THR A 1 74 ? 10.026 -8.618 -18.324 1.00 82.69 74 THR A CA 1
ATOM 560 C C . THR A 1 74 ? 10.309 -7.707 -19.517 1.00 82.69 74 THR A C 1
ATOM 562 O O . THR A 1 74 ? 10.788 -8.204 -20.534 1.00 82.69 74 THR A O 1
ATOM 565 N N . SER A 1 75 ? 10.097 -6.390 -19.393 1.00 77.31 75 SER A N 1
ATOM 566 C CA . SER A 1 75 ? 10.473 -5.413 -20.427 1.00 77.31 75 SER A CA 1
ATOM 567 C C . SER A 1 75 ? 11.990 -5.330 -20.635 1.00 77.31 75 SER A C 1
ATOM 569 O O . SER A 1 75 ? 12.456 -5.263 -21.769 1.00 77.31 75 SER A O 1
ATOM 571 N N . VAL A 1 76 ? 12.773 -5.412 -19.554 1.00 71.19 76 VAL A N 1
ATOM 572 C CA . VAL A 1 76 ? 14.242 -5.436 -19.616 1.00 71.19 76 VAL A CA 1
ATOM 573 C C . VAL A 1 76 ? 14.740 -6.731 -20.264 1.00 71.19 76 VAL A C 1
ATOM 575 O O . VAL A 1 76 ? 15.651 -6.686 -21.085 1.00 71.19 76 VAL A O 1
ATOM 578 N N . LEU A 1 77 ? 14.130 -7.875 -19.936 1.00 70.06 77 LEU A N 1
ATOM 579 C CA . LEU A 1 77 ? 14.534 -9.190 -20.447 1.00 70.06 77 LEU A CA 1
ATOM 580 C C . LEU A 1 77 ? 14.141 -9.434 -21.911 1.00 70.06 77 LEU A C 1
ATOM 582 O O . LEU A 1 77 ? 14.833 -10.184 -22.595 1.00 70.06 77 LEU A O 1
ATOM 586 N N . ARG A 1 78 ? 13.042 -8.840 -22.399 1.00 73.94 78 ARG A N 1
ATOM 587 C CA . ARG A 1 78 ? 12.596 -9.005 -23.796 1.00 73.94 78 ARG A CA 1
ATOM 588 C C . ARG A 1 78 ? 13.305 -8.083 -24.795 1.00 73.94 78 ARG A C 1
ATOM 590 O O . ARG A 1 78 ? 13.244 -8.372 -25.984 1.00 73.94 78 ARG A O 1
ATOM 597 N N . GLY A 1 79 ? 14.006 -7.045 -24.329 1.00 56.03 79 GLY A N 1
ATOM 598 C CA . GLY A 1 79 ? 14.598 -6.015 -25.190 1.00 56.03 79 GLY A CA 1
ATOM 599 C C . GLY A 1 79 ? 13.530 -5.129 -25.857 1.00 56.03 79 GLY A C 1
ATOM 600 O O . GLY A 1 79 ? 12.387 -5.561 -26.012 1.00 56.03 79 GLY A O 1
ATOM 601 N N . PRO A 1 80 ? 13.849 -3.871 -26.216 1.00 58.00 80 PRO A N 1
ATOM 602 C CA . PRO A 1 80 ? 12.914 -3.036 -26.962 1.00 58.00 80 PRO A CA 1
ATOM 603 C C . PRO A 1 80 ? 12.696 -3.665 -28.345 1.00 58.00 80 PRO A C 1
ATOM 605 O O . PRO A 1 80 ? 13.645 -3.787 -29.117 1.00 58.00 80 PRO A O 1
ATOM 608 N N . SER A 1 81 ? 11.469 -4.113 -28.617 1.00 58.06 81 SER A N 1
ATOM 609 C CA . SER A 1 81 ? 11.004 -4.464 -29.965 1.00 58.06 81 SER A CA 1
ATOM 610 C C . SER A 1 81 ? 10.844 -3.217 -30.818 1.00 58.06 81 SER A C 1
ATOM 612 O O . SER A 1 81 ? 10.217 -2.271 -30.283 1.00 58.06 81 SER A O 1
#

Foldseek 3Di:
DDPLLVVLVVVLVVLLVQLVCLQVCLVVVQVVVLVVCVVVVHDDDPPPRDSVVSNVSSV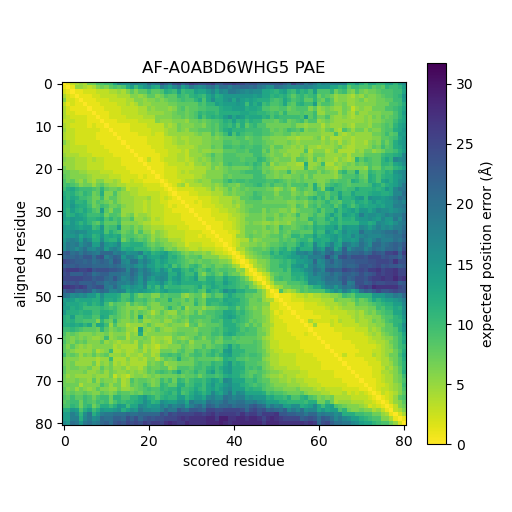VSNVVSVVSVVVSVVPVVVDDD

Mean predicted aligned error: 9.07 Å